Protein AF-A0AAD4ECB8-F1 (afdb_monomer_lite)

Secondary structure (DSSP, 8-state):
-HHHHHHHHHHHHHHHT---HHHHHHS----GGGGS--HHHH-TT-TTGGG-PPPGGGTHHHHHSTT--HHHHHHHHHHHHHHHHHHHHHHHHHHHHHHHHHHHHHHHHT-

Foldseek 3Di:
DVVLVVLQVVVVVCVVVVDDPVVPVLRDRDDPVLVPPDCCVVCVPDPPCPPPDHDSNVCSVVVPPPPPCVVVVVVVVVVVVVVVVVVVVVVVVVVVVVVVVVVVVVVVVVD

Organism: NCBI:txid1912939

Structure (mmCIF, N/CA/C/O backbone):
data_AF-A0AAD4ECB8-F1
#
_entry.id   AF-A0AAD4ECB8-F1
#
loop_
_atom_site.group_PDB
_atom_site.id
_atom_site.type_symbol
_atom_site.label_atom_id
_atom_site.label_alt_id
_atom_site.label_comp_id
_atom_site.label_asym_id
_atom_site.label_entity_id
_atom_site.label_seq_id
_atom_site.pdbx_PDB_ins_code
_atom_site.Cartn_x
_atom_site.Cartn_y
_atom_site.Cartn_z
_atom_site.occupancy
_atom_site.B_iso_or_equiv
_atom_site.auth_seq_id
_atom_site.auth_comp_id
_atom_site.auth_asym_id
_atom_site.auth_atom_id
_atom_site.pdbx_PDB_model_num
ATOM 1 N N . SER A 1 1 ? -18.198 10.151 7.797 1.00 75.50 1 SER A N 1
ATOM 2 C CA . SER A 1 1 ? -18.598 8.903 7.117 1.00 75.50 1 SER A CA 1
ATOM 3 C C . SER A 1 1 ? -19.546 8.122 8.015 1.00 75.50 1 SER A C 1
ATOM 5 O O . SER A 1 1 ? -19.294 8.055 9.217 1.00 75.50 1 SER A O 1
ATOM 7 N N . 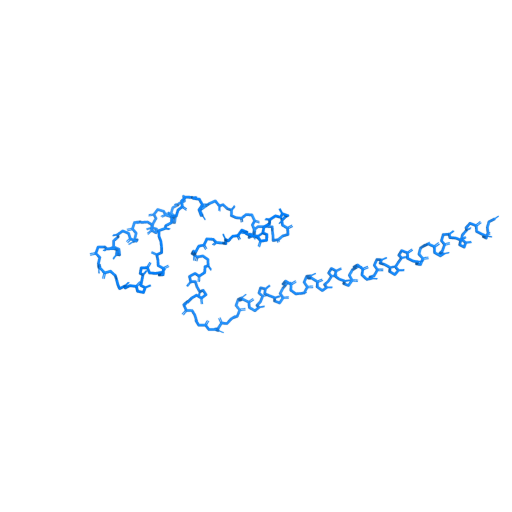LEU A 1 2 ? -20.623 7.565 7.451 1.00 82.44 2 LEU A N 1
ATOM 8 C CA . LEU A 1 2 ? -21.619 6.747 8.157 1.00 82.44 2 LEU A CA 1
ATOM 9 C C . LEU A 1 2 ? -20.964 5.571 8.906 1.00 82.44 2 LEU A C 1
ATOM 11 O O . LEU A 1 2 ? -21.202 5.387 10.096 1.00 82.44 2 LEU A O 1
ATOM 15 N N . HIS A 1 3 ? -20.051 4.860 8.242 1.00 84.19 3 HIS A N 1
ATOM 16 C CA . HIS A 1 3 ? -19.339 3.698 8.785 1.00 84.19 3 HIS A CA 1
ATOM 17 C C . HIS A 1 3 ? -18.517 4.020 10.043 1.00 84.19 3 HIS A C 1
ATOM 19 O O . HIS A 1 3 ? -18.582 3.292 11.029 1.00 84.19 3 HIS A O 1
ATOM 25 N N . ALA A 1 4 ? -17.814 5.158 10.068 1.00 85.38 4 ALA A N 1
ATOM 26 C CA . ALA A 1 4 ? -17.067 5.594 11.253 1.00 85.38 4 ALA A CA 1
ATOM 27 C C . ALA A 1 4 ? -17.993 5.905 12.447 1.00 85.38 4 ALA A C 1
ATOM 29 O O . ALA A 1 4 ? -17.671 5.601 13.596 1.00 85.38 4 ALA A O 1
ATOM 30 N N . SER A 1 5 ? -19.169 6.488 12.185 1.00 85.50 5 SER A N 1
ATOM 31 C CA . SER A 1 5 ? -20.184 6.732 13.221 1.00 85.50 5 SER A CA 1
ATOM 32 C C . SER A 1 5 ? -20.758 5.422 13.774 1.00 85.50 5 SER A C 1
ATOM 34 O O . SER A 1 5 ? -20.906 5.273 14.985 1.00 85.50 5 SER A O 1
ATOM 36 N N . ILE A 1 6 ? -21.024 4.443 12.907 1.00 90.31 6 ILE A N 1
ATOM 37 C CA . ILE A 1 6 ? -21.486 3.112 13.318 1.00 90.31 6 ILE A CA 1
ATOM 38 C C . ILE A 1 6 ? -20.421 2.425 14.182 1.00 90.31 6 ILE A C 1
ATOM 40 O O . ILE A 1 6 ? -20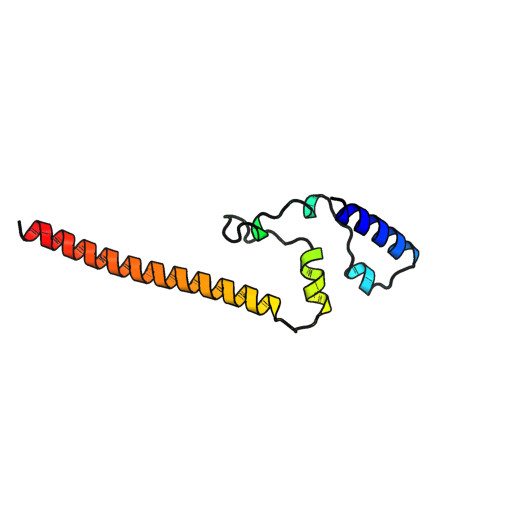.733 2.030 15.302 1.00 90.31 6 ILE A O 1
ATOM 44 N N . TYR A 1 7 ? -19.162 2.378 13.731 1.00 90.38 7 TYR A N 1
ATOM 45 C CA . TYR A 1 7 ? -18.064 1.770 14.492 1.00 90.38 7 TYR A CA 1
ATOM 46 C C . TYR A 1 7 ? -17.879 2.414 15.871 1.00 90.38 7 TYR A C 1
ATOM 48 O O . TYR A 1 7 ? -17.733 1.738 16.885 1.00 90.38 7 TYR A O 1
ATOM 56 N N . THR A 1 8 ? -17.899 3.746 15.944 1.00 89.75 8 THR A N 1
ATOM 57 C CA . THR A 1 8 ? -17.745 4.435 17.235 1.00 89.75 8 THR A CA 1
ATOM 58 C C . THR A 1 8 ? -18.894 4.135 18.194 1.00 89.75 8 THR A C 1
ATOM 60 O O . THR A 1 8 ? -18.658 3.992 19.395 1.00 89.75 8 THR A O 1
ATOM 63 N N . LYS A 1 9 ? -20.127 3.994 17.692 1.00 91.69 9 LYS A N 1
ATOM 64 C CA . LYS A 1 9 ? -21.281 3.580 18.501 1.00 91.69 9 LYS A CA 1
ATOM 65 C C . LYS A 1 9 ? -21.151 2.133 18.973 1.00 91.69 9 LYS A C 1
ATOM 67 O O . LYS A 1 9 ? -21.329 1.885 20.163 1.00 91.69 9 LYS A O 1
ATOM 72 N N . THR A 1 10 ? -20.810 1.198 18.087 1.00 89.75 10 THR A N 1
ATOM 73 C CA . THR A 1 10 ? -20.662 -0.222 18.443 1.00 89.75 10 THR A CA 1
ATOM 74 C C . THR A 1 10 ? -19.513 -0.431 19.422 1.00 89.75 10 THR A C 1
ATOM 76 O O . THR A 1 10 ? -19.708 -1.084 20.442 1.00 89.75 10 THR A O 1
ATOM 79 N N . ARG A 1 11 ? -18.363 0.225 19.216 1.00 89.81 11 ARG A N 1
ATOM 80 C CA . ARG A 1 11 ? -17.233 0.198 20.156 1.00 89.81 11 ARG A CA 1
ATOM 81 C C . ARG A 1 11 ? -17.622 0.723 21.538 1.00 89.81 11 ARG A C 1
ATOM 83 O O . ARG A 1 11 ? -17.217 0.146 22.538 1.00 89.81 11 ARG A O 1
ATOM 90 N N . LYS A 1 12 ? -18.424 1.792 21.621 1.00 91.19 12 LYS A N 1
ATOM 91 C CA . LYS A 1 12 ? -18.931 2.296 22.911 1.00 91.19 12 LYS A CA 1
ATOM 92 C C . LYS A 1 12 ? -19.799 1.269 23.635 1.00 91.19 12 LYS A C 1
ATOM 94 O O . LYS A 1 12 ? -19.699 1.180 24.850 1.00 91.19 12 LYS A O 1
ATOM 99 N N . GLN A 1 13 ? -20.636 0.516 22.921 1.00 91.94 13 GLN A N 1
ATOM 100 C CA . GLN A 1 13 ? -21.425 -0.557 23.538 1.00 91.94 13 GLN A CA 1
ATOM 101 C C . GLN A 1 13 ? -20.538 -1.738 23.934 1.00 91.94 13 GLN A C 1
ATOM 103 O O . GLN A 1 13 ? -20.676 -2.243 25.038 1.00 91.94 13 GLN A O 1
ATOM 108 N N . MET A 1 14 ? -19.570 -2.108 23.093 1.00 90.19 14 MET A N 1
ATOM 109 C CA . MET A 1 14 ? -18.590 -3.150 23.400 1.00 90.19 14 MET A CA 1
ATOM 110 C C . MET A 1 14 ? -17.830 -2.843 24.693 1.00 90.19 14 MET A C 1
ATOM 112 O O . MET A 1 14 ? -17.704 -3.726 25.523 1.00 90.19 14 MET A O 1
ATOM 116 N N . MET A 1 15 ? -17.414 -1.590 24.917 1.00 89.75 15 MET A N 1
ATOM 117 C CA . MET A 1 15 ? -16.775 -1.165 26.173 1.00 89.75 15 MET A CA 1
ATOM 118 C C . MET A 1 15 ? -17.658 -1.367 27.412 1.00 89.75 15 MET A C 1
ATOM 120 O O . MET A 1 15 ? -17.127 -1.619 28.486 1.00 89.75 15 MET A O 1
ATOM 124 N N . LYS A 1 16 ? -18.987 -1.247 27.283 1.00 91.19 16 LYS A N 1
ATOM 125 C CA . LYS A 1 16 ? -19.922 -1.466 28.402 1.00 91.19 16 LYS A CA 1
ATOM 126 C C . LYS A 1 16 ? -20.084 -2.938 28.764 1.00 91.19 16 LYS A C 1
ATOM 128 O O . LYS A 1 16 ? -20.549 -3.231 29.854 1.00 91.19 16 LYS A O 1
ATOM 133 N N . LEU A 1 17 ? -19.745 -3.836 27.843 1.00 91.06 17 LEU A N 1
ATOM 134 C CA . LEU A 1 17 ? -19.800 -5.281 28.042 1.00 91.06 17 LEU A CA 1
ATOM 135 C C . LEU A 1 17 ? -18.487 -5.837 28.617 1.00 91.06 17 LEU A C 1
ATOM 137 O O . LEU A 1 17 ? -18.299 -7.044 28.585 1.00 91.06 17 LEU A O 1
ATOM 141 N N . GLU A 1 18 ? -17.585 -4.965 29.088 1.00 86.50 18 GLU A N 1
ATOM 142 C CA . GLU A 1 18 ? -16.282 -5.322 29.673 1.00 86.50 18 GLU A CA 1
ATOM 143 C C . GLU A 1 18 ? -15.495 -6.320 28.806 1.00 86.50 18 GLU A C 1
ATOM 145 O O . GLU A 1 18 ? -15.275 -7.474 29.174 1.00 86.50 18 GLU A O 1
ATOM 150 N N . PRO A 1 19 ? -15.086 -5.894 27.599 1.00 85.25 19 PRO A N 1
ATOM 151 C CA . PRO A 1 19 ? -14.471 -6.792 26.645 1.00 85.25 19 PRO A CA 1
ATOM 152 C C . PRO A 1 19 ? -13.079 -7.202 27.138 1.00 85.25 19 PRO A C 1
ATOM 154 O O . PRO A 1 19 ? -12.345 -6.395 27.715 1.00 85.25 19 PRO A O 1
ATOM 157 N N . GLY A 1 20 ? -12.697 -8.450 26.857 1.00 87.56 20 GLY A N 1
ATOM 158 C CA . GLY A 1 20 ? -11.368 -8.963 27.182 1.00 87.56 20 GLY A CA 1
ATOM 159 C C . GLY A 1 20 ? -10.240 -8.119 26.578 1.00 87.56 20 GLY A C 1
ATOM 160 O O . GLY A 1 20 ? -10.418 -7.412 25.580 1.00 87.56 20 GLY A O 1
ATOM 161 N N . GLN A 1 21 ? -9.052 -8.216 27.174 1.00 82.06 21 GLN A N 1
ATOM 162 C CA . GLN A 1 21 ? -7.887 -7.403 26.812 1.00 82.06 21 GLN A CA 1
ATOM 163 C C . GLN A 1 21 ? -7.492 -7.563 25.330 1.00 82.06 21 GLN A C 1
ATOM 165 O O . GLN A 1 21 ? -7.133 -6.581 24.678 1.00 82.06 21 GLN A O 1
ATOM 170 N N . ASP A 1 22 ? -7.695 -8.753 24.763 1.00 82.06 22 ASP A N 1
ATOM 171 C CA . ASP A 1 22 ? -7.471 -9.059 23.344 1.00 82.06 22 ASP A CA 1
ATOM 172 C C . ASP A 1 22 ? -8.376 -8.232 22.415 1.00 82.06 22 ASP A C 1
ATOM 174 O O . ASP A 1 22 ? -7.943 -7.695 21.394 1.00 82.06 22 ASP A O 1
ATOM 178 N N . GLN A 1 23 ? -9.644 -8.056 22.796 1.00 80.19 23 GLN A N 1
ATOM 179 C CA . GLN A 1 23 ? -10.616 -7.279 22.023 1.00 80.19 23 GLN A CA 1
ATOM 180 C C . GLN A 1 23 ? -10.290 -5.780 22.064 1.00 80.19 23 GLN A C 1
ATOM 182 O O . GLN A 1 23 ? -10.521 -5.063 21.088 1.00 80.19 23 GLN A O 1
ATOM 187 N N . LEU A 1 24 ? -9.723 -5.301 23.175 1.00 83.06 24 LEU A N 1
ATOM 188 C CA . LEU A 1 24 ? -9.289 -3.911 23.341 1.00 83.06 24 LEU A CA 1
ATOM 189 C C . LEU A 1 24 ? -8.019 -3.593 22.550 1.00 83.06 24 LEU A C 1
ATOM 191 O O . LEU A 1 24 ? -7.910 -2.493 22.002 1.00 83.06 24 LEU A O 1
ATOM 195 N N . GLN A 1 25 ? -7.084 -4.543 22.464 1.00 82.44 25 GLN A N 1
ATOM 196 C CA . GLN A 1 25 ? -5.907 -4.412 21.604 1.00 82.44 25 GLN A CA 1
ATOM 197 C C . GLN A 1 25 ? -6.296 -4.390 20.124 1.00 82.44 25 GLN A C 1
ATOM 199 O O . GLN A 1 25 ? -5.759 -3.584 19.360 1.00 82.44 25 GLN A O 1
ATOM 204 N N . LYS A 1 26 ? -7.273 -5.220 19.744 1.00 80.75 26 LYS A N 1
ATOM 205 C CA . LYS A 1 26 ? -7.769 -5.338 18.374 1.00 80.75 26 LYS A CA 1
ATOM 206 C C . LYS A 1 26 ? -8.580 -4.123 17.919 1.00 80.75 26 LYS A C 1
ATOM 208 O O . LYS A 1 26 ? -8.320 -3.566 16.858 1.00 80.75 26 LYS A O 1
ATOM 213 N N . TYR A 1 27 ? -9.565 -3.692 18.704 1.00 85.56 27 TYR A N 1
ATOM 214 C CA . TYR A 1 27 ? -10.505 -2.637 18.317 1.00 85.56 27 TYR A CA 1
ATOM 215 C C . TYR A 1 27 ? -10.155 -1.301 18.981 1.00 85.56 27 TYR A C 1
ATOM 217 O O . TYR A 1 27 ? -10.754 -0.861 19.974 1.00 85.56 27 TYR A O 1
ATOM 225 N N . LYS A 1 28 ? -9.178 -0.610 18.392 1.00 87.00 28 LYS A N 1
ATOM 226 C CA . LYS A 1 28 ? -8.700 0.702 18.853 1.00 87.00 28 LYS A CA 1
ATOM 227 C C . LYS A 1 28 ? -9.704 1.824 18.519 1.00 87.00 28 LYS A C 1
ATOM 229 O O . LYS A 1 28 ? -10.627 1.637 17.715 1.00 87.00 28 LYS A O 1
ATOM 234 N N . PRO A 1 29 ? -9.621 2.991 19.184 1.00 88.06 29 PRO A N 1
ATOM 235 C CA . PRO A 1 29 ? -10.453 4.138 18.832 1.00 88.06 29 PRO A CA 1
ATOM 236 C C . PRO A 1 29 ? -10.105 4.666 17.430 1.00 88.06 29 PRO A C 1
ATOM 238 O O . PRO A 1 29 ? -8.937 4.752 17.057 1.00 88.06 29 PRO A O 1
ATOM 241 N N . LEU A 1 30 ? -11.128 5.044 16.656 1.00 87.06 30 LEU A N 1
ATOM 242 C CA . LEU A 1 30 ? -10.944 5.717 15.366 1.00 87.06 30 LEU A CA 1
ATOM 243 C C . LEU A 1 30 ? -10.629 7.197 15.594 1.00 87.06 30 LEU A C 1
ATOM 245 O O . LEU A 1 30 ? -11.483 7.947 16.071 1.00 87.06 30 LEU A O 1
ATOM 249 N N . LEU A 1 31 ? -9.425 7.621 15.213 1.00 84.19 31 LEU A N 1
ATOM 250 C CA . LEU A 1 31 ? -9.044 9.032 15.194 1.00 84.19 31 LEU A CA 1
ATOM 251 C C . LEU A 1 31 ? -9.427 9.668 13.858 1.00 84.19 31 LEU A C 1
ATOM 253 O O . LEU A 1 31 ? -9.317 9.055 12.797 1.00 84.19 31 LEU A O 1
ATOM 257 N N . ARG A 1 32 ? -9.845 10.937 13.891 1.00 79.94 32 ARG A N 1
ATOM 258 C CA . ARG A 1 32 ? -10.234 11.671 12.674 1.00 79.94 32 ARG A CA 1
ATOM 259 C C . ARG A 1 32 ? -9.068 11.832 11.692 1.00 79.94 32 ARG A C 1
ATOM 261 O O . ARG A 1 32 ? -9.291 11.888 10.489 1.00 79.94 32 ARG A O 1
ATOM 268 N N . GLU A 1 33 ? -7.844 11.861 12.205 1.00 78.06 33 GLU A N 1
ATOM 269 C CA . GLU A 1 33 ? -6.605 11.916 11.423 1.00 78.06 33 GLU A CA 1
ATOM 270 C C . GLU A 1 33 ? -6.384 10.649 10.592 1.00 78.06 33 GLU A C 1
ATOM 272 O O . GLU A 1 33 ? -5.986 10.742 9.438 1.00 78.06 33 GLU A O 1
ATOM 277 N N . GLN A 1 34 ? -6.747 9.483 11.132 1.00 73.19 34 GLN A N 1
ATOM 278 C CA . GLN A 1 34 ? -6.650 8.180 10.461 1.00 73.19 34 GLN A CA 1
ATOM 279 C C . GLN A 1 34 ? -7.742 7.963 9.403 1.00 73.19 34 GLN A C 1
ATOM 281 O O . GLN A 1 34 ? -7.655 7.039 8.601 1.00 73.19 34 GLN A O 1
ATOM 286 N N . LEU A 1 35 ? -8.786 8.797 9.419 1.00 76.62 35 LEU A N 1
ATOM 287 C CA . LEU A 1 35 ? -9.872 8.791 8.436 1.00 76.62 35 LEU A CA 1
ATOM 288 C C . LEU A 1 35 ? -9.594 9.722 7.249 1.00 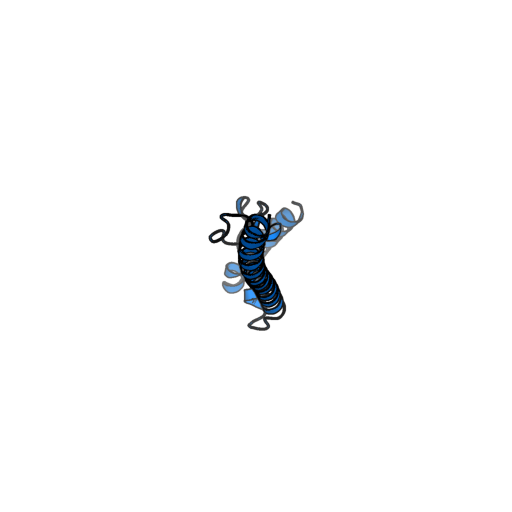76.62 35 LEU A C 1
ATOM 290 O O . LEU A 1 35 ? -10.422 9.810 6.340 1.00 76.62 35 LEU A O 1
ATOM 294 N N . LYS A 1 36 ? -8.462 10.437 7.252 1.00 73.19 36 LYS A N 1
ATOM 295 C CA . LYS A 1 36 ? -7.987 11.120 6.051 1.00 73.19 36 LYS A CA 1
ATOM 296 C C . LYS A 1 36 ? -7.554 10.050 5.054 1.00 73.19 36 LYS A C 1
ATOM 298 O O . LYS A 1 36 ? -6.887 9.090 5.428 1.00 73.19 36 LYS A O 1
ATOM 303 N N . ILE A 1 37 ? -7.972 10.208 3.801 1.00 59.78 37 ILE A N 1
ATOM 304 C CA . ILE A 1 37 ? -7.566 9.318 2.713 1.00 59.78 37 ILE A CA 1
ATOM 30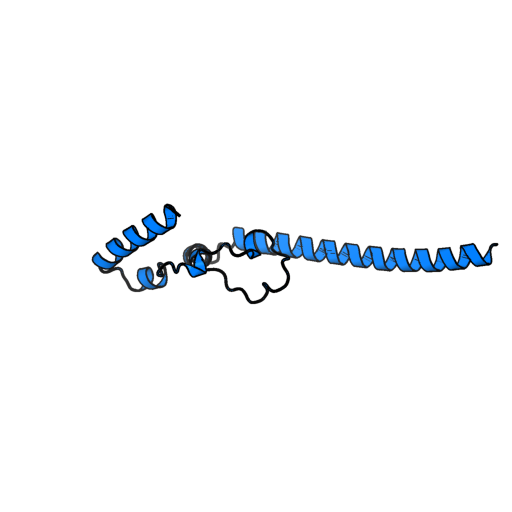5 C C . ILE A 1 37 ? -6.038 9.332 2.680 1.00 59.78 37 ILE A C 1
ATOM 307 O O . ILE A 1 37 ? -5.442 10.363 2.374 1.00 59.78 37 ILE A O 1
ATOM 311 N N . SER A 1 38 ? -5.412 8.209 3.035 1.00 55.00 38 SER A N 1
ATOM 312 C CA . SER A 1 38 ? -3.997 8.031 2.750 1.00 55.00 38 SER A CA 1
ATOM 313 C C . SER A 1 38 ? -3.886 7.878 1.243 1.00 55.00 38 SER A C 1
ATOM 315 O O . SER A 1 38 ? -4.400 6.924 0.654 1.00 55.00 38 SER A O 1
ATOM 317 N N . THR A 1 39 ? -3.217 8.835 0.608 1.00 52.81 39 THR A N 1
ATOM 318 C CA . THR A 1 39 ? -2.940 8.815 -0.829 1.00 52.81 39 THR A CA 1
ATOM 319 C C . THR A 1 39 ? -2.124 7.577 -1.230 1.00 52.81 39 THR A C 1
ATOM 321 O O . THR A 1 39 ? -2.045 7.282 -2.413 1.00 52.81 39 THR A O 1
ATOM 324 N N . ALA A 1 40 ? -1.591 6.807 -0.267 1.00 52.25 40 ALA A N 1
ATOM 325 C CA . ALA A 1 40 ? -0.783 5.608 -0.501 1.00 52.25 40 ALA A CA 1
ATOM 326 C C . ALA A 1 40 ? -1.569 4.452 -1.095 1.00 52.25 40 ALA A C 1
ATOM 328 O O . ALA A 1 40 ? -1.027 3.672 -1.872 1.00 52.25 40 ALA A O 1
ATOM 329 N N . VAL A 1 41 ? -2.862 4.369 -0.786 1.00 53.31 41 VAL A N 1
ATOM 330 C CA . VAL A 1 41 ? -3.732 3.338 -1.360 1.00 53.31 41 VAL A CA 1
ATOM 331 C C . VAL A 1 41 ? -4.181 3.729 -2.776 1.00 53.31 41 VAL A C 1
ATOM 333 O O . VAL A 1 41 ? -4.344 2.864 -3.630 1.00 53.31 41 VAL A O 1
ATOM 336 N N . GLY A 1 42 ? -4.348 5.030 -3.052 1.00 58.91 42 GLY A N 1
ATOM 337 C CA . GLY A 1 42 ? -4.781 5.539 -4.363 1.00 58.91 42 GLY A CA 1
ATOM 338 C C . GLY A 1 42 ? -3.645 5.780 -5.365 1.00 58.91 42 GLY A C 1
ATOM 339 O O . GLY A 1 42 ? -3.856 5.679 -6.570 1.00 58.91 42 GLY A O 1
ATOM 340 N N . ASN A 1 43 ? -2.441 6.086 -4.883 1.00 56.12 43 ASN A N 1
ATOM 341 C CA . ASN A 1 43 ? -1.233 6.266 -5.676 1.00 56.12 43 ASN A CA 1
ATOM 342 C C . ASN A 1 43 ? -0.031 5.671 -4.918 1.00 56.12 43 ASN A C 1
ATOM 344 O O . ASN A 1 43 ? 0.673 6.402 -4.219 1.00 56.12 43 ASN A O 1
ATOM 348 N N . PRO A 1 44 ? 0.244 4.365 -5.079 1.00 57.62 44 PRO A N 1
ATOM 349 C CA . PRO A 1 44 ? 1.339 3.690 -4.378 1.00 57.62 44 PRO A CA 1
ATOM 350 C C . PRO A 1 44 ? 2.733 4.235 -4.736 1.00 57.62 44 PRO A C 1
ATOM 352 O O . PRO A 1 44 ? 3.704 3.939 -4.047 1.00 57.62 44 PRO A O 1
ATOM 355 N N . ASN A 1 45 ? 2.843 5.053 -5.791 1.00 62.03 45 ASN A N 1
ATOM 356 C CA . ASN A 1 45 ? 4.090 5.675 -6.236 1.00 62.03 45 ASN A CA 1
ATOM 357 C C . ASN A 1 45 ? 4.199 7.160 -5.837 1.00 62.03 45 ASN A C 1
ATOM 359 O O . ASN A 1 45 ? 5.084 7.863 -6.331 1.00 62.03 45 ASN A O 1
ATOM 363 N N . ALA A 1 46 ? 3.313 7.678 -4.978 1.00 65.31 46 ALA A N 1
ATOM 364 C CA . ALA A 1 46 ? 3.407 9.062 -4.532 1.00 65.31 46 ALA A CA 1
ATOM 365 C C . ALA A 1 46 ? 4.693 9.287 -3.710 1.00 65.31 46 ALA A C 1
ATOM 367 O O . ALA A 1 46 ? 5.018 8.572 -2.758 1.00 65.31 46 ALA A O 1
ATOM 368 N N . ARG A 1 47 ? 5.463 10.306 -4.102 1.00 59.28 47 ARG A N 1
ATOM 369 C CA . ARG A 1 47 ? 6.748 10.645 -3.482 1.00 59.28 47 ARG A CA 1
ATOM 370 C C . ARG A 1 47 ? 6.533 11.076 -2.024 1.00 59.28 47 ARG A C 1
ATOM 372 O O . ARG A 1 47 ? 5.762 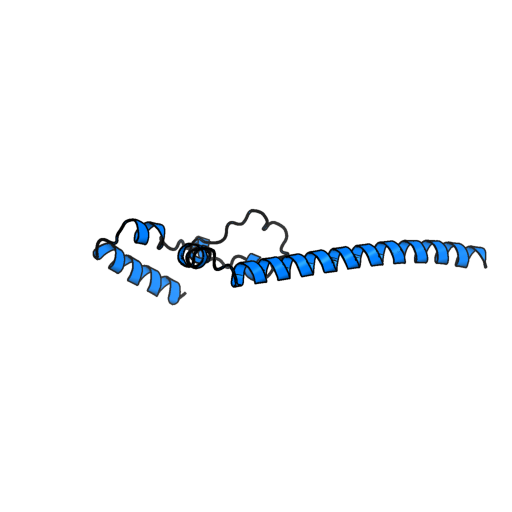11.991 -1.770 1.00 59.28 47 ARG A O 1
ATOM 379 N N . GLY A 1 48 ? 7.254 10.454 -1.086 1.00 64.00 48 GLY A N 1
ATOM 380 C CA . GLY A 1 48 ? 7.228 10.812 0.345 1.00 64.00 48 GLY A CA 1
ATOM 381 C C . GLY A 1 48 ? 6.495 9.829 1.265 1.00 64.00 48 GLY A C 1
ATOM 382 O O . GLY A 1 48 ? 6.550 9.993 2.476 1.00 64.00 48 GLY A O 1
ATOM 383 N N . GLN A 1 49 ? 5.890 8.766 0.731 1.00 59.94 49 GLN A N 1
ATOM 384 C CA . GLN A 1 49 ? 5.047 7.860 1.527 1.00 59.94 49 GLN A CA 1
ATOM 385 C C . GLN A 1 49 ? 5.774 6.701 2.210 1.00 59.94 49 GLN A C 1
ATOM 387 O O . GLN A 1 49 ? 5.156 5.898 2.900 1.00 59.94 49 GLN A O 1
ATOM 392 N N . ARG A 1 50 ? 7.104 6.633 2.083 1.00 52.34 50 ARG A N 1
ATOM 393 C CA . ARG A 1 50 ? 7.934 5.550 2.640 1.00 52.34 50 ARG A CA 1
ATOM 394 C C . ARG A 1 50 ? 7.810 5.395 4.167 1.00 52.34 50 ARG A C 1
ATOM 396 O O . ARG A 1 50 ? 8.082 4.312 4.669 1.00 52.34 50 ARG A O 1
ATOM 403 N N . ASN A 1 51 ? 7.389 6.449 4.875 1.00 53.91 51 ASN A N 1
ATOM 404 C CA . ASN A 1 51 ? 7.205 6.470 6.332 1.00 53.91 51 ASN A CA 1
ATOM 405 C C . ASN A 1 51 ? 5.750 6.721 6.775 1.00 53.91 51 ASN A C 1
ATOM 407 O O . ASN A 1 51 ? 5.503 6.886 7.971 1.00 53.91 51 ASN A O 1
ATOM 411 N N . GLU A 1 52 ? 4.780 6.780 5.857 1.00 61.06 52 GLU A N 1
ATOM 412 C CA . GLU A 1 52 ? 3.377 6.932 6.253 1.00 61.06 52 GLU A CA 1
ATOM 413 C C . GLU A 1 52 ? 2.854 5.590 6.776 1.00 61.06 52 GLU A C 1
ATOM 415 O O . GLU A 1 52 ? 2.571 4.669 6.014 1.00 61.06 52 GLU A O 1
ATOM 420 N N . SER A 1 53 ? 2.750 5.469 8.101 1.00 60.19 53 SER A N 1
ATOM 421 C CA . SER A 1 53 ? 2.128 4.306 8.732 1.00 60.19 53 SER A CA 1
ATOM 422 C C . SER A 1 53 ? 0.633 4.287 8.409 1.00 60.19 53 SER A C 1
ATOM 424 O O . SER A 1 53 ? -0.078 5.267 8.657 1.00 60.19 53 SER A O 1
ATOM 426 N N . LEU A 1 54 ? 0.153 3.178 7.839 1.00 68.69 54 LEU A N 1
ATOM 427 C CA . LEU A 1 54 ? -1.272 2.971 7.592 1.00 68.69 54 LEU A CA 1
ATOM 428 C C . LEU A 1 54 ? -2.046 2.986 8.917 1.00 68.69 54 LEU A C 1
ATOM 430 O O . LEU A 1 54 ? -1.542 2.624 9.980 1.00 68.69 54 LEU A O 1
ATOM 434 N N . ALA A 1 55 ? -3.311 3.400 8.856 1.00 77.25 55 ALA A N 1
ATOM 435 C CA . ALA A 1 55 ? -4.174 3.357 10.026 1.00 77.25 55 ALA A CA 1
ATOM 436 C C . ALA A 1 55 ? -4.333 1.915 10.541 1.00 77.25 55 ALA A C 1
ATOM 438 O O . ALA A 1 55 ? -4.492 0.985 9.756 1.00 77.25 55 ALA A O 1
ATOM 439 N N . TRP A 1 56 ? -4.364 1.750 11.867 1.00 78.06 56 TRP A N 1
ATOM 440 C CA . TRP A 1 56 ? -4.390 0.444 12.543 1.00 78.06 56 TRP A CA 1
ATOM 441 C C . TRP A 1 56 ? -5.514 -0.492 12.073 1.00 78.06 56 TRP A C 1
ATOM 443 O O . TRP A 1 56 ? -5.370 -1.701 12.163 1.00 78.06 56 TRP A O 1
ATOM 453 N N . PHE A 1 57 ? -6.638 0.034 11.573 1.00 77.38 57 PHE A N 1
ATOM 454 C CA . PHE A 1 57 ? -7.750 -0.806 11.124 1.00 77.38 57 PHE A CA 1
ATOM 455 C C . PHE A 1 57 ? -7.432 -1.585 9.838 1.00 77.38 57 PHE A C 1
ATOM 457 O O . PHE A 1 57 ? -8.058 -2.610 9.598 1.00 77.38 57 PHE A O 1
ATOM 464 N N . TRP A 1 58 ? -6.437 -1.152 9.054 1.00 73.69 58 TRP A N 1
ATOM 465 C CA . TRP A 1 58 ? -5.934 -1.902 7.898 1.00 73.69 58 TRP A CA 1
ATOM 466 C C . TRP A 1 58 ? -5.072 -3.107 8.292 1.00 73.69 58 TRP A C 1
ATOM 468 O O . TRP A 1 58 ? -4.929 -4.027 7.497 1.00 73.69 58 TRP A O 1
ATOM 478 N N . SER A 1 59 ? -4.520 -3.135 9.511 1.00 65.25 59 SER A N 1
ATOM 479 C CA . SER A 1 59 ? -3.749 -4.281 10.012 1.00 65.25 59 SER A CA 1
ATOM 480 C C . SER A 1 59 ? -4.597 -5.282 10.807 1.00 65.25 59 SER A C 1
ATOM 482 O O . SER A 1 59 ? -4.126 -6.373 11.104 1.00 65.25 59 SER A O 1
ATOM 484 N N . VAL A 1 60 ? -5.864 -4.963 11.108 1.00 67.75 60 VAL A N 1
ATOM 485 C CA . VAL A 1 60 ? -6.756 -5.822 11.917 1.00 67.75 60 VAL A CA 1
ATOM 486 C C . VAL A 1 60 ? -7.023 -7.180 11.266 1.00 67.75 60 VAL A C 1
ATOM 488 O O . VAL A 1 60 ? -7.178 -8.169 11.977 1.00 67.75 60 VAL A O 1
ATOM 491 N N . GLU A 1 61 ? -7.098 -7.249 9.934 1.00 58.44 61 GLU A N 1
ATOM 492 C CA . GLU A 1 61 ? -7.308 -8.518 9.217 1.00 58.44 61 GLU A CA 1
ATOM 493 C C . GLU A 1 61 ? -6.043 -9.381 9.178 1.00 58.44 61 GLU A C 1
ATOM 495 O O . GLU A 1 61 ? -6.135 -10.606 9.258 1.00 58.44 61 GLU A O 1
ATOM 500 N N . VAL A 1 62 ? -4.870 -8.741 9.137 1.00 57.16 62 VAL A N 1
ATOM 501 C CA . VAL A 1 62 ? -3.561 -9.408 9.158 1.00 57.16 62 VAL A CA 1
ATOM 502 C C . VAL A 1 62 ? -3.314 -10.073 10.517 1.00 57.16 62 VAL A C 1
ATOM 504 O O . VAL A 1 62 ? -2.837 -11.203 10.565 1.00 57.16 62 VAL A O 1
ATOM 507 N N . ASP A 1 63 ? -3.725 -9.425 11.610 1.00 58.03 63 ASP A N 1
ATOM 508 C CA . ASP A 1 63 ? -3.561 -9.951 12.973 1.00 58.03 63 ASP A CA 1
ATOM 509 C C . ASP A 1 63 ? -4.503 -11.136 13.293 1.00 58.03 63 ASP A C 1
ATOM 511 O O . ASP A 1 63 ? -4.244 -11.902 14.219 1.00 58.03 63 ASP A O 1
ATOM 515 N N . LEU A 1 64 ? -5.605 -11.309 12.548 1.00 57.12 64 LEU A N 1
ATOM 516 C CA . LEU A 1 64 ? -6.631 -12.329 12.823 1.00 57.12 64 LEU A CA 1
ATOM 517 C C . LEU A 1 64 ? -6.428 -13.660 12.116 1.00 57.12 64 LEU A C 1
ATOM 519 O O . LEU A 1 64 ? -6.902 -14.687 12.600 1.00 57.12 64 LEU A O 1
ATOM 523 N N . ARG A 1 65 ? -5.835 -13.633 10.925 1.00 52.91 65 ARG A N 1
ATOM 524 C CA . ARG A 1 65 ? -5.870 -14.781 10.017 1.00 52.91 65 ARG A CA 1
ATOM 525 C C . ARG A 1 65 ? -4.701 -15.749 10.237 1.00 52.91 65 ARG A C 1
ATOM 527 O O . ARG A 1 65 ? -4.686 -16.838 9.672 1.00 52.91 65 ARG A O 1
ATOM 534 N N . GLY A 1 66 ? -3.735 -15.391 11.088 1.00 58.97 66 GLY A N 1
ATOM 535 C CA . GLY A 1 66 ? -2.451 -16.087 11.105 1.00 58.97 66 GLY A CA 1
ATOM 536 C C . GLY A 1 66 ? -1.767 -15.981 9.730 1.00 58.97 66 GLY A C 1
ATOM 537 O O . GLY A 1 66 ? -2.210 -15.214 8.878 1.00 58.97 66 GLY A O 1
ATOM 538 N N . PRO A 1 67 ? -0.685 -16.729 9.476 1.00 56.94 67 PRO A N 1
ATOM 539 C CA . PRO A 1 67 ? 0.143 -16.602 8.274 1.00 56.94 67 PRO A CA 1
ATOM 540 C C . PRO A 1 67 ? -0.525 -17.104 6.975 1.00 56.94 67 PRO A C 1
ATOM 542 O O . PRO A 1 67 ? 0.185 -17.451 6.038 1.00 56.94 67 PRO A O 1
ATOM 545 N N . ASP A 1 68 ? -1.855 -17.152 6.881 1.00 56.34 68 ASP A N 1
ATOM 546 C CA . ASP A 1 68 ? -2.548 -17.372 5.609 1.00 56.34 68 ASP A CA 1
ATOM 547 C C . ASP A 1 68 ? -2.498 -16.062 4.802 1.00 56.34 68 ASP A C 1
ATOM 549 O O . ASP A 1 68 ? -3.339 -15.164 4.902 1.00 56.34 68 ASP A O 1
ATOM 553 N N . GLN A 1 69 ? -1.368 -15.931 4.106 1.00 54.62 69 GLN A N 1
ATOM 554 C CA . GLN A 1 69 ? -0.800 -14.733 3.497 1.00 54.62 69 GLN A CA 1
ATOM 555 C C . GLN A 1 69 ? -1.343 -14.429 2.096 1.00 54.62 69 GLN A C 1
ATOM 557 O O . GLN A 1 69 ? -0.759 -13.590 1.424 1.00 54.62 69 GLN A O 1
ATOM 562 N N . SER A 1 70 ? -2.450 -15.026 1.648 1.00 55.50 70 SER A N 1
ATOM 563 C CA . SER A 1 70 ? -2.906 -14.915 0.248 1.00 55.50 70 SER A CA 1
ATOM 564 C C . SER A 1 70 ? -2.948 -13.469 -0.288 1.00 55.50 70 SER A C 1
ATOM 566 O O . SER A 1 70 ? -2.313 -13.175 -1.299 1.00 55.50 70 SER A O 1
ATOM 568 N N . TRP A 1 71 ? -3.596 -12.527 0.408 1.00 55.28 71 TRP A N 1
ATOM 569 C CA . TRP A 1 71 ? -3.656 -11.132 -0.064 1.00 55.28 71 TRP A CA 1
ATOM 570 C C . TRP A 1 71 ? -2.309 -10.394 0.042 1.00 55.28 71 TRP A C 1
ATOM 572 O O . TRP A 1 71 ? -1.967 -9.571 -0.810 1.00 55.28 71 TRP A O 1
ATOM 582 N N . ASN A 1 72 ? -1.519 -10.694 1.078 1.00 61.12 72 ASN A N 1
ATOM 583 C CA . ASN A 1 72 ? -0.201 -10.086 1.269 1.00 61.12 72 ASN A CA 1
ATOM 584 C C . ASN A 1 72 ? 0.781 -10.572 0.192 1.00 61.12 72 ASN A C 1
ATOM 586 O O . ASN A 1 72 ? 1.510 -9.767 -0.382 1.00 61.12 72 ASN A O 1
ATOM 590 N N . GLU A 1 73 ? 0.769 -11.866 -0.124 1.00 62.75 73 GLU A N 1
ATOM 591 C CA . GLU A 1 73 ? 1.549 -12.481 -1.196 1.00 62.75 73 GLU A CA 1
ATOM 592 C C . GLU A 1 73 ? 1.198 -11.879 -2.551 1.00 62.75 73 GLU A C 1
ATOM 594 O O . GLU A 1 73 ? 2.106 -11.458 -3.264 1.00 62.75 73 GLU A O 1
ATOM 599 N N . GLU A 1 74 ? -0.088 -11.750 -2.884 1.00 70.75 74 GLU A N 1
ATOM 600 C CA . GLU A 1 74 ? -0.522 -11.091 -4.121 1.00 70.75 74 GLU A CA 1
ATOM 601 C C . GLU A 1 74 ? -0.021 -9.641 -4.193 1.00 70.75 74 GLU A C 1
ATOM 603 O O . GLU A 1 74 ? 0.526 -9.210 -5.213 1.00 70.75 74 GLU A O 1
ATOM 608 N N . PHE A 1 75 ? -0.120 -8.888 -3.094 1.00 68.06 75 PHE A N 1
ATOM 609 C CA . PHE A 1 75 ? 0.363 -7.510 -3.033 1.00 68.06 75 PHE A CA 1
ATOM 610 C C . PHE A 1 75 ? 1.883 -7.405 -3.242 1.00 68.06 75 PHE A C 1
ATOM 612 O O . PHE A 1 75 ? 2.346 -6.548 -4.009 1.00 68.06 75 PHE A O 1
ATOM 619 N N . TYR A 1 76 ? 2.665 -8.280 -2.600 1.00 71.56 76 TYR A N 1
ATOM 620 C CA . TYR A 1 76 ? 4.120 -8.341 -2.760 1.00 71.56 76 TYR A CA 1
ATOM 621 C C . TYR A 1 76 ? 4.531 -8.831 -4.153 1.00 71.56 76 TYR A C 1
ATOM 623 O O . TYR A 1 76 ? 5.466 -8.281 -4.737 1.00 71.56 76 TYR A O 1
ATOM 631 N N . GLN A 1 77 ? 3.817 -9.802 -4.725 1.00 72.69 77 GLN A N 1
ATOM 632 C CA . GLN A 1 77 ? 4.045 -10.303 -6.081 1.00 72.69 77 GLN A CA 1
ATOM 633 C C . GLN A 1 77 ? 3.795 -9.214 -7.125 1.00 72.69 77 GLN A C 1
ATOM 635 O O . GLN A 1 77 ? 4.639 -8.992 -7.993 1.00 72.69 77 GLN A O 1
ATOM 640 N N . VAL A 1 78 ? 2.687 -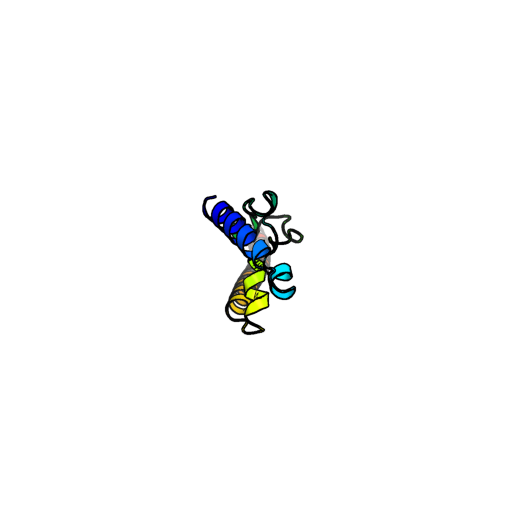8.474 -7.019 1.00 78.25 78 VAL A N 1
ATOM 641 C CA . VAL A 1 78 ? 2.385 -7.352 -7.921 1.00 78.25 78 VAL A CA 1
ATOM 642 C C . VAL A 1 78 ? 3.438 -6.248 -7.795 1.00 78.25 78 VAL A C 1
ATOM 644 O O . VAL A 1 78 ? 3.889 -5.711 -8.811 1.00 78.25 78 VAL A O 1
ATOM 647 N N . HIS A 1 79 ? 3.876 -5.922 -6.575 1.00 77.94 79 HIS A N 1
ATOM 648 C CA . HIS A 1 79 ? 4.956 -4.953 -6.364 1.00 77.94 79 HIS A CA 1
ATOM 649 C C . HIS A 1 79 ? 6.275 -5.407 -6.988 1.00 77.94 79 HIS A C 1
ATOM 651 O O . HIS A 1 79 ? 6.928 -4.625 -7.683 1.00 77.94 79 HIS A O 1
ATOM 657 N N . TRP A 1 80 ? 6.645 -6.672 -6.797 1.00 83.31 80 TRP A N 1
ATOM 658 C CA . TRP A 1 80 ? 7.844 -7.247 -7.395 1.00 83.31 80 TRP A CA 1
ATOM 659 C C . TRP A 1 80 ? 7.777 -7.248 -8.928 1.00 83.31 80 TRP A C 1
ATOM 661 O O . TRP A 1 80 ? 8.735 -6.831 -9.577 1.00 83.31 80 TRP A O 1
ATOM 671 N N . LEU A 1 81 ? 6.638 -7.629 -9.518 1.00 84.25 81 LEU A N 1
ATOM 672 C CA . LEU A 1 81 ? 6.437 -7.620 -10.970 1.00 84.25 81 LEU A CA 1
ATOM 673 C C . LEU A 1 81 ? 6.592 -6.214 -11.561 1.00 84.25 81 LEU A C 1
ATOM 675 O O . LEU A 1 81 ? 7.255 -6.050 -12.583 1.00 84.25 81 LEU A O 1
ATOM 679 N N . ARG A 1 82 ? 6.036 -5.188 -10.904 1.00 85.25 82 ARG A N 1
ATOM 680 C CA . ARG A 1 82 ? 6.189 -3.786 -11.331 1.00 85.25 82 ARG A CA 1
ATOM 681 C C . ARG A 1 82 ? 7.635 -3.309 -11.225 1.00 85.25 82 ARG A C 1
ATOM 683 O O . ARG A 1 82 ? 8.140 -2.698 -12.164 1.00 85.25 82 ARG A O 1
ATOM 690 N N . ALA A 1 83 ? 8.309 -3.610 -10.115 1.00 82.06 83 ALA A N 1
ATOM 691 C CA . ALA A 1 83 ? 9.714 -3.256 -9.924 1.00 82.06 83 ALA A CA 1
ATOM 692 C C . ALA A 1 83 ? 10.616 -3.929 -10.972 1.00 82.06 83 ALA A C 1
ATOM 694 O O . ALA A 1 83 ? 11.503 -3.289 -11.535 1.00 82.06 83 ALA A O 1
ATOM 695 N N . LYS A 1 84 ? 10.345 -5.199 -11.287 1.00 87.25 84 LYS A N 1
ATOM 696 C CA . LYS A 1 84 ? 11.046 -5.946 -12.333 1.00 87.25 84 LYS A CA 1
ATOM 697 C C . LYS A 1 84 ? 10.788 -5.367 -13.724 1.00 87.25 84 LYS A C 1
ATOM 699 O O . LYS A 1 84 ? 11.739 -5.158 -14.467 1.00 87.25 84 LYS A O 1
ATOM 704 N N . ALA A 1 85 ? 9.538 -5.041 -14.056 1.00 91.06 85 ALA A N 1
ATOM 705 C CA . ALA A 1 85 ? 9.197 -4.419 -15.336 1.00 91.06 85 ALA A CA 1
ATOM 706 C C . ALA A 1 85 ? 9.904 -3.066 -15.531 1.00 91.06 85 ALA A C 1
ATOM 708 O O . ALA A 1 85 ? 10.440 -2.808 -16.607 1.00 91.06 85 ALA A O 1
ATOM 709 N N . LEU A 1 86 ? 9.971 -2.236 -14.482 1.00 92.69 86 LEU A N 1
ATOM 710 C CA . LEU A 1 86 ? 10.730 -0.979 -14.494 1.00 92.69 86 LEU A CA 1
ATOM 711 C C . LEU A 1 86 ? 12.231 -1.218 -14.695 1.00 92.69 86 LEU A C 1
ATOM 713 O O . LEU A 1 86 ? 12.859 -0.548 -15.512 1.00 92.69 86 LEU A O 1
ATOM 717 N N . GLN A 1 87 ? 12.805 -2.196 -13.992 1.00 91.38 87 GLN A N 1
ATOM 718 C CA . GLN A 1 87 ? 14.210 -2.562 -14.162 1.00 91.38 87 GLN A CA 1
ATOM 719 C C . GLN A 1 87 ? 14.505 -3.031 -15.595 1.00 91.38 87 GLN A C 1
ATOM 721 O O . GLN A 1 87 ? 15.506 -2.622 -16.189 1.00 91.38 87 GLN A O 1
ATOM 726 N N . ASP A 1 88 ? 13.640 -3.874 -16.158 1.00 92.81 88 ASP A N 1
ATOM 727 C CA . ASP A 1 88 ? 13.773 -4.372 -17.525 1.00 92.81 88 ASP A CA 1
ATOM 728 C C . ASP A 1 88 ? 13.631 -3.239 -18.549 1.00 92.81 88 ASP A C 1
ATOM 730 O O . ASP A 1 88 ? 14.368 -3.213 -19.537 1.00 92.81 88 ASP A O 1
ATOM 734 N N . GLN A 1 89 ? 12.741 -2.273 -18.306 1.00 94.25 89 GLN A N 1
ATOM 735 C CA . GLN A 1 89 ? 12.609 -1.078 -19.137 1.00 94.25 89 GLN A CA 1
ATOM 736 C C . GLN A 1 89 ? 13.885 -0.231 -19.108 1.00 94.25 89 GLN A C 1
ATOM 738 O O . GLN A 1 89 ? 14.441 0.048 -20.167 1.00 94.25 89 GLN A O 1
ATOM 743 N N . TRP A 1 90 ? 14.410 0.104 -17.927 1.00 94.69 90 TRP A N 1
ATOM 744 C CA . TRP A 1 90 ? 15.653 0.876 -17.817 1.00 94.69 90 TRP A CA 1
ATOM 745 C C . TRP A 1 90 ? 16.837 0.167 -18.473 1.00 94.69 90 TRP A C 1
ATOM 747 O O . TRP A 1 90 ? 17.679 0.802 -19.107 1.00 94.69 90 TRP A O 1
ATOM 757 N N . ARG A 1 91 ? 16.899 -1.167 -18.374 1.00 94.44 91 ARG A N 1
ATOM 758 C CA . ARG A 1 91 ? 17.931 -1.955 -19.056 1.00 94.44 91 ARG A CA 1
ATOM 759 C C . ARG A 1 91 ? 17.814 -1.842 -20.579 1.00 94.44 91 ARG A C 1
ATOM 761 O O . ARG A 1 91 ? 18.841 -1.716 -21.246 1.00 94.44 91 ARG A O 1
ATOM 768 N N . LYS A 1 92 ? 16.594 -1.876 -21.125 1.00 93.81 92 LYS A N 1
ATOM 769 C CA . LYS A 1 92 ? 16.346 -1.686 -22.564 1.00 93.81 92 LYS A CA 1
ATOM 770 C C . LYS A 1 92 ? 16.705 -0.273 -23.011 1.00 93.81 92 LYS A C 1
ATOM 772 O O . LYS A 1 92 ? 17.420 -0.128 -23.994 1.00 93.81 92 LYS A O 1
ATOM 777 N N . GLU A 1 93 ? 16.268 0.743 -22.274 1.00 95.19 93 GLU A N 1
ATOM 778 C CA . GLU A 1 93 ? 16.569 2.149 -22.568 1.00 95.19 93 GLU A CA 1
ATOM 779 C C . GLU A 1 93 ? 18.080 2.401 -22.580 1.00 95.19 93 GLU A C 1
ATOM 781 O O . GLU A 1 93 ? 18.599 2.973 -23.532 1.00 95.19 93 GLU A O 1
ATOM 786 N N . MET A 1 94 ? 18.823 1.872 -21.604 1.00 94.75 94 MET A N 1
ATOM 787 C CA . MET A 1 94 ? 20.288 1.974 -21.581 1.00 94.75 94 MET A CA 1
ATOM 788 C C . MET A 1 94 ? 20.971 1.337 -22.796 1.00 94.75 94 MET A C 1
ATOM 790 O O . MET A 1 94 ? 22.030 1.802 -23.220 1.00 94.75 94 MET A O 1
ATOM 794 N N . LEU A 1 95 ? 20.412 0.252 -23.334 1.00 95.31 95 LEU A N 1
ATOM 795 C CA . LEU A 1 95 ? 20.933 -0.387 -24.539 1.00 95.31 95 LEU A CA 1
ATOM 796 C C . LEU A 1 95 ? 20.597 0.440 -25.787 1.00 95.31 95 LEU A C 1
ATOM 798 O O . LEU A 1 95 ? 21.481 0.676 -26.608 1.00 95.31 95 LEU A O 1
ATOM 802 N N . LEU A 1 96 ? 19.354 0.917 -25.896 1.00 95.69 96 LEU A N 1
ATOM 803 C CA . LEU A 1 96 ? 18.896 1.762 -26.999 1.00 95.69 96 LEU A CA 1
ATOM 804 C C . LEU A 1 96 ? 19.701 3.057 -27.086 1.00 95.69 96 LEU A C 1
ATOM 806 O O . LEU A 1 96 ? 20.244 3.343 -28.144 1.00 95.69 96 LEU A O 1
ATOM 810 N N . VAL A 1 97 ? 19.890 3.766 -25.971 1.00 96.56 97 VAL A N 1
ATOM 811 C CA . VAL A 1 97 ? 20.664 5.018 -25.932 1.00 96.56 97 VAL A CA 1
ATOM 812 C C . VAL A 1 97 ? 22.091 4.812 -26.448 1.00 96.56 97 VAL A C 1
ATOM 814 O O . VAL A 1 97 ? 22.596 5.625 -27.216 1.00 96.56 97 VAL A O 1
ATOM 817 N N . LYS A 1 98 ? 22.750 3.704 -26.085 1.00 95.25 98 LYS A N 1
ATOM 818 C CA . LYS A 1 98 ? 24.100 3.395 -26.590 1.00 95.25 98 LYS A CA 1
ATOM 819 C C . LYS A 1 98 ? 24.115 3.159 -28.099 1.00 95.25 98 LYS A C 1
ATOM 821 O O . LYS A 1 98 ? 25.021 3.637 -28.777 1.00 95.25 98 LYS A O 1
ATOM 826 N N . LEU A 1 99 ? 23.131 2.422 -28.613 1.00 94.94 99 LEU A N 1
ATOM 827 C CA . LEU A 1 99 ? 22.999 2.164 -30.047 1.00 94.94 99 LEU A CA 1
ATOM 828 C C . LEU A 1 99 ? 22.674 3.448 -30.818 1.00 94.94 99 LEU A C 1
ATOM 830 O O . LEU A 1 99 ? 23.256 3.686 -31.870 1.00 94.94 99 LEU A O 1
ATOM 834 N N . GLU A 1 100 ? 21.800 4.296 -30.280 1.00 96.00 100 GLU A N 1
ATOM 835 C CA . GLU A 1 100 ? 21.453 5.593 -30.862 1.00 96.00 100 GLU A CA 1
ATOM 836 C C . GLU A 1 100 ? 22.658 6.534 -30.906 1.00 96.00 100 GLU A C 1
ATOM 838 O O . GLU A 1 100 ? 22.883 7.178 -31.929 1.00 96.00 100 GLU A O 1
ATOM 843 N N . MET A 1 101 ? 23.475 6.585 -29.848 1.00 95.94 101 MET A N 1
ATOM 844 C CA . MET A 1 101 ? 24.716 7.368 -29.837 1.00 95.94 101 MET A CA 1
ATOM 845 C C . MET A 1 101 ? 25.691 6.900 -30.923 1.00 95.94 101 MET A C 1
ATOM 847 O O . MET A 1 101 ? 26.195 7.721 -31.689 1.00 95.94 101 MET A O 1
ATOM 851 N N . ASP A 1 102 ? 25.925 5.589 -31.028 1.00 95.25 102 ASP A N 1
ATOM 852 C CA . ASP A 1 102 ? 26.811 5.021 -32.050 1.00 95.25 102 ASP A CA 1
ATOM 853 C C . ASP A 1 102 ? 26.281 5.284 -33.469 1.00 95.25 102 ASP A C 1
ATOM 855 O O . ASP A 1 102 ? 27.027 5.697 -34.361 1.00 95.25 102 ASP A O 1
ATOM 859 N N . TRP A 1 103 ? 24.971 5.126 -33.673 1.00 93.94 103 TRP A N 1
ATOM 860 C CA . TRP A 1 103 ? 24.329 5.414 -34.952 1.00 93.94 103 TRP A CA 1
ATOM 861 C C . TRP A 1 103 ? 24.408 6.897 -35.319 1.00 93.94 103 TRP A C 1
ATOM 863 O O . TRP A 1 103 ? 24.716 7.226 -36.462 1.00 93.94 103 TRP A O 1
ATOM 873 N N . THR A 1 104 ? 24.217 7.792 -34.349 1.00 92.75 104 THR A N 1
ATOM 874 C CA . THR A 1 104 ? 24.324 9.242 -34.547 1.00 92.75 104 THR A CA 1
ATOM 875 C C . THR A 1 104 ? 25.741 9.627 -34.971 1.00 92.75 104 THR A C 1
ATOM 877 O O . THR A 1 104 ? 25.912 10.335 -35.962 1.00 92.75 104 THR A O 1
ATOM 880 N N . CYS A 1 105 ? 26.769 9.105 -34.292 1.00 92.69 105 CYS A N 1
ATOM 881 C CA . CYS A 1 105 ? 28.165 9.314 -34.684 1.00 92.69 105 CYS A CA 1
ATOM 882 C C . CYS A 1 105 ? 28.423 8.842 -36.120 1.00 92.69 105 CYS A C 1
ATOM 884 O O . CYS A 1 105 ? 28.989 9.581 -36.924 1.00 92.69 105 CYS A O 1
ATOM 886 N N . LYS A 1 106 ? 27.967 7.633 -36.468 1.00 91.31 106 LYS A N 1
ATOM 887 C CA . LYS A 1 106 ? 28.123 7.082 -37.821 1.00 91.31 106 LYS A CA 1
ATOM 888 C C . LYS A 1 106 ? 27.396 7.912 -38.874 1.00 91.31 106 LYS A C 1
ATOM 890 O O . LYS A 1 106 ? 27.967 8.151 -39.929 1.00 91.31 106 LYS A O 1
ATOM 895 N N . PHE A 1 107 ? 26.186 8.388 -38.590 1.00 90.56 107 PHE A N 1
ATOM 896 C CA . PHE A 1 107 ? 25.400 9.212 -39.509 1.00 90.56 107 PHE A CA 1
ATOM 897 C C . PHE A 1 107 ? 26.124 10.507 -39.903 1.00 90.56 107 PHE A C 1
ATOM 899 O O . PHE A 1 107 ? 26.133 10.866 -41.077 1.00 90.56 107 PHE A O 1
ATOM 906 N N . PHE A 1 108 ? 26.767 11.183 -38.946 1.00 89.38 108 PHE A N 1
ATOM 907 C CA . PHE A 1 108 ? 27.535 12.400 -39.225 1.00 89.38 108 PHE A CA 1
ATOM 908 C C . PHE A 1 108 ? 28.913 12.133 -39.843 1.00 89.38 108 PHE A C 1
ATOM 910 O O . PHE A 1 108 ? 29.429 13.008 -40.526 1.00 89.38 108 PHE A O 1
ATOM 917 N N . LEU A 1 109 ? 29.502 10.950 -39.632 1.00 87.38 109 LEU A N 1
ATOM 918 C CA . LEU A 1 109 ? 30.766 10.546 -40.267 1.00 87.38 109 LEU A CA 1
ATOM 919 C C . LEU A 1 109 ? 30.598 10.086 -41.723 1.00 87.38 109 LEU A C 1
ATOM 921 O O . LEU A 1 109 ? 31.566 10.084 -42.476 1.00 87.38 109 LEU A O 1
ATOM 925 N N . TRP A 1 110 ? 29.397 9.649 -42.108 1.00 71.00 110 TRP A N 1
ATOM 926 C CA . TRP A 1 110 ? 29.079 9.168 -43.459 1.00 71.00 110 TRP A CA 1
ATOM 927 C C . TRP A 1 110 ? 28.506 10.257 -44.383 1.00 71.00 110 TRP A C 1
ATOM 929 O O . TRP A 1 110 ? 28.054 9.947 -45.486 1.00 71.00 110 TRP A O 1
ATOM 939 N N . LYS A 1 111 ? 28.503 11.513 -43.927 1.00 51.22 111 LYS A N 1
ATOM 940 C CA . LYS A 1 111 ? 28.060 12.696 -44.667 1.00 51.22 111 LYS A CA 1
ATOM 941 C C . LYS A 1 111 ? 29.254 13.586 -44.989 1.00 51.22 111 LYS A C 1
ATOM 943 O O . LYS A 1 111 ? 29.246 14.161 -46.097 1.00 51.22 111 LYS A O 1
#

Radius of gyration: 24.89 Å; chains: 1; bounding box: 52×30×74 Å

Sequence (111 aa):
SLHASIYTKTRKQMMKLEPGQDQLQKYKPLLREQLKISTAVGNPNARGQRNESLAWFWSVEVDLRGPDQSWNEEFYQVHWLRAKALQDQWRKEMLLVKLEMDWTCKFFLWK

pLDDT: mean 77.67, std 14.49, range [51.22, 96.56]